Protein AF-A0A846CDT1-F1 (afdb_monomer_lite)

pLDDT: mean 70.58, std 13.63, range [43.28, 93.25]

Sequence (80 aa):
MSCPLNSIGQPSCHITAHPDYPMQKFCATCKQRFPEQKSLGIVQIAIIFFLVILSFSFLQQRLLNKTNSNVEPIHQKVSL

Foldseek 3Di:
DDADADPVRHRPADFAQDPVGSQWTAGPVGRDTDPDPPPCVVVVVVVVVVVVVVVVVVVVVV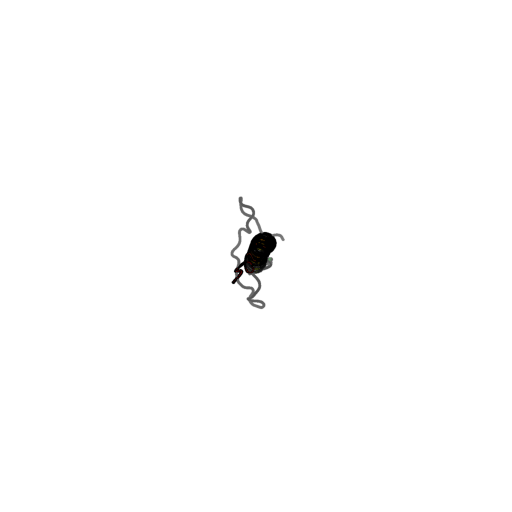VVVVVVVVCDPPPDDDDD

Structure (mmCIF, N/CA/C/O backbone):
data_AF-A0A846CDT1-F1
#
_entry.id   AF-A0A846CDT1-F1
#
loop_
_atom_site.group_PDB
_atom_site.id
_atom_site.type_symbol
_atom_site.label_atom_id
_atom_site.label_alt_id
_atom_site.label_comp_id
_atom_site.label_asym_id
_atom_site.label_entity_id
_atom_site.label_seq_id
_atom_site.pdbx_PDB_ins_code
_atom_site.Cartn_x
_atom_site.Cartn_y
_atom_site.Cartn_z
_atom_site.occupancy
_atom_site.B_iso_or_equiv
_atom_site.auth_seq_id
_atom_site.auth_comp_id
_atom_site.auth_asym_id
_atom_site.auth_atom_id
_atom_site.pdbx_PDB_model_num
ATOM 1 N N . MET A 1 1 ? 20.772 -1.872 -16.274 1.00 55.62 1 MET A N 1
ATOM 2 C CA . MET A 1 1 ? 20.737 -0.394 -16.298 1.00 55.62 1 MET A CA 1
ATOM 3 C C . MET A 1 1 ? 19.457 0.042 -15.609 1.00 55.62 1 MET A C 1
ATOM 5 O O . MET A 1 1 ? 18.417 -0.513 -15.934 1.00 55.62 1 MET A O 1
ATOM 9 N N . SER A 1 2 ? 19.537 0.941 -14.632 1.00 65.88 2 SER A N 1
ATOM 10 C CA . SER A 1 2 ? 18.369 1.473 -13.912 1.00 65.88 2 SER A CA 1
ATOM 11 C C . SER A 1 2 ? 17.630 2.502 -14.775 1.00 65.88 2 SER A C 1
ATOM 13 O O . SER A 1 2 ? 18.276 3.197 -15.562 1.00 65.88 2 SER A O 1
ATOM 15 N N . CYS A 1 3 ? 16.303 2.615 -14.656 1.00 73.06 3 CYS A N 1
ATOM 16 C CA . CYS A 1 3 ? 15.560 3.639 -15.400 1.00 73.06 3 CYS A CA 1
ATOM 17 C C . CYS A 1 3 ? 15.963 5.057 -14.967 1.00 73.06 3 CYS A C 1
ATOM 19 O O . CYS A 1 3 ? 16.090 5.302 -13.764 1.00 73.06 3 CYS A O 1
ATOM 21 N N . PRO A 1 4 ? 16.107 6.005 -15.911 1.00 75.56 4 PRO A N 1
ATOM 22 C CA . PRO A 1 4 ? 16.294 7.408 -15.570 1.00 75.56 4 PRO A CA 1
ATOM 23 C C . PRO A 1 4 ? 15.070 7.907 -14.795 1.00 75.56 4 PRO A C 1
ATOM 25 O O . PRO A 1 4 ? 13.931 7.651 -15.189 1.00 75.56 4 PRO A O 1
ATOM 28 N N . LEU A 1 5 ? 15.308 8.593 -13.681 1.00 80.06 5 LEU A N 1
ATOM 29 C CA . LEU A 1 5 ? 14.271 9.224 -12.868 1.00 80.06 5 LEU A CA 1
ATOM 30 C C . LEU A 1 5 ? 14.151 10.700 -13.265 1.00 80.06 5 LEU A C 1
ATOM 32 O O . LEU A 1 5 ? 15.146 11.329 -13.623 1.00 80.06 5 LEU A O 1
ATOM 36 N N . ASN A 1 6 ? 12.945 11.254 -13.214 1.00 80.69 6 ASN A N 1
ATOM 37 C CA . ASN A 1 6 ? 12.724 12.691 -13.356 1.00 80.69 6 ASN A CA 1
ATOM 38 C C . ASN A 1 6 ? 13.024 13.430 -12.030 1.00 80.69 6 ASN A C 1
ATOM 40 O O . ASN A 1 6 ? 13.335 12.813 -11.009 1.00 80.69 6 ASN A O 1
ATOM 44 N N . SER A 1 7 ? 12.904 14.760 -12.028 1.00 81.88 7 SER A N 1
ATOM 45 C CA . SER A 1 7 ? 13.170 15.618 -10.857 1.00 81.88 7 SER A CA 1
ATOM 46 C C . SER A 1 7 ? 12.268 15.350 -9.645 1.00 81.88 7 SER A C 1
ATOM 48 O O . SER A 1 7 ? 12.593 15.776 -8.541 1.00 81.88 7 SER A O 1
ATOM 50 N N . ILE A 1 8 ? 11.159 14.630 -9.835 1.00 79.81 8 ILE A N 1
ATOM 51 C CA . ILE A 1 8 ? 10.219 14.218 -8.783 1.00 79.81 8 ILE A CA 1
ATOM 52 C C . ILE A 1 8 ? 10.394 12.740 -8.387 1.00 79.81 8 ILE A C 1
ATOM 54 O O . ILE A 1 8 ? 9.551 12.184 -7.686 1.00 79.81 8 ILE A O 1
ATOM 58 N N . GLY A 1 9 ? 11.474 12.085 -8.834 1.00 71.75 9 GLY A N 1
ATOM 59 C CA . GLY A 1 9 ? 11.809 10.707 -8.463 1.00 71.75 9 GLY A CA 1
ATOM 60 C C . GLY A 1 9 ? 10.939 9.632 -9.123 1.00 71.75 9 GLY A C 1
ATOM 61 O O . GLY A 1 9 ? 10.952 8.484 -8.685 1.00 71.75 9 GLY A O 1
ATOM 62 N N . GLN A 1 10 ? 10.183 9.972 -10.168 1.00 71.88 10 GLN A N 1
ATOM 63 C CA . GLN A 1 10 ? 9.404 9.019 -10.959 1.00 71.88 10 GLN A CA 1
ATOM 64 C C . GLN A 1 10 ? 10.207 8.530 -12.172 1.00 71.88 10 GLN A C 1
ATOM 66 O O . GLN A 1 10 ? 10.987 9.296 -12.741 1.00 71.88 10 GLN A O 1
ATOM 71 N N . PRO A 1 11 ? 10.016 7.276 -12.617 1.00 73.06 11 PRO A N 1
ATOM 72 C CA . PRO A 1 11 ? 10.647 6.777 -13.834 1.00 73.06 11 PRO A CA 1
ATOM 73 C C . PRO A 1 11 ? 10.248 7.633 -15.042 1.00 73.06 11 PRO A C 1
ATOM 75 O O . PRO A 1 11 ? 9.076 7.732 -15.400 1.00 73.06 11 PRO A O 1
ATOM 78 N N . SER A 1 12 ? 11.247 8.231 -15.689 1.00 75.75 12 SER A N 1
ATOM 79 C CA . SER A 1 12 ? 11.122 9.065 -16.887 1.00 75.75 12 SER A CA 1
ATOM 80 C C . SER A 1 12 ? 10.978 8.197 -18.137 1.00 75.75 12 SER A C 1
ATOM 82 O O . SER A 1 12 ? 11.738 8.322 -19.099 1.00 75.75 12 SER A O 1
ATOM 84 N N . CYS A 1 13 ? 10.059 7.240 -18.112 1.00 74.75 13 CYS A N 1
ATOM 85 C CA . CYS A 1 13 ? 9.835 6.373 -19.249 1.00 74.75 13 CYS A CA 1
ATOM 86 C C . CYS A 1 13 ? 8.382 5.921 -19.345 1.00 74.75 13 CYS A C 1
ATOM 88 O O . CYS A 1 13 ? 7.651 5.880 -18.357 1.00 74.75 13 CYS A O 1
ATOM 90 N N . HIS A 1 14 ? 7.958 5.603 -20.566 1.00 78.19 14 HIS A N 1
ATOM 91 C CA . HIS A 1 14 ? 6.582 5.223 -20.835 1.00 78.19 14 HIS A CA 1
ATOM 92 C C . HIS A 1 14 ? 6.320 3.805 -20.312 1.00 78.19 14 HIS A C 1
ATOM 94 O O . HIS A 1 14 ? 6.816 2.818 -20.864 1.00 78.19 14 HIS A O 1
ATOM 100 N N . ILE A 1 15 ? 5.567 3.711 -19.214 1.00 76.81 15 ILE A N 1
ATOM 101 C CA . ILE A 1 15 ? 5.184 2.438 -18.607 1.00 76.81 15 ILE A CA 1
ATOM 102 C C . ILE A 1 15 ? 4.031 1.839 -19.416 1.00 76.81 15 ILE A C 1
ATOM 104 O O . ILE A 1 15 ? 2.961 2.427 -19.535 1.00 76.81 15 ILE A O 1
ATOM 108 N N . THR A 1 16 ? 4.256 0.646 -19.953 1.00 75.62 16 THR A N 1
ATOM 109 C CA . THR A 1 16 ? 3.306 -0.131 -20.760 1.00 75.62 16 THR A CA 1
ATOM 110 C C . THR A 1 16 ? 3.070 -1.496 -20.121 1.00 75.62 16 THR A C 1
ATOM 112 O O . THR A 1 16 ? 3.807 -1.905 -19.223 1.00 75.62 16 THR A O 1
ATOM 115 N N . ALA A 1 17 ? 2.030 -2.204 -20.552 1.00 73.25 17 ALA A N 1
ATOM 116 C CA . ALA A 1 17 ? 1.846 -3.600 -20.174 1.00 73.25 17 ALA A CA 1
ATOM 117 C C . ALA A 1 17 ? 2.943 -4.459 -20.828 1.00 73.25 17 ALA A C 1
ATOM 119 O O . ALA A 1 17 ? 3.253 -4.277 -22.007 1.00 73.25 17 ALA A O 1
ATOM 120 N N . HIS A 1 18 ? 3.545 -5.383 -20.075 1.00 74.50 18 HIS A N 1
ATOM 121 C CA . HIS A 1 18 ? 4.507 -6.323 -20.654 1.00 74.50 18 HIS A CA 1
ATOM 122 C C . HIS A 1 18 ? 3.796 -7.252 -21.659 1.00 74.50 18 HIS A C 1
ATOM 124 O O . HIS A 1 18 ? 2.735 -7.777 -21.314 1.00 74.50 18 HIS A O 1
ATOM 130 N N 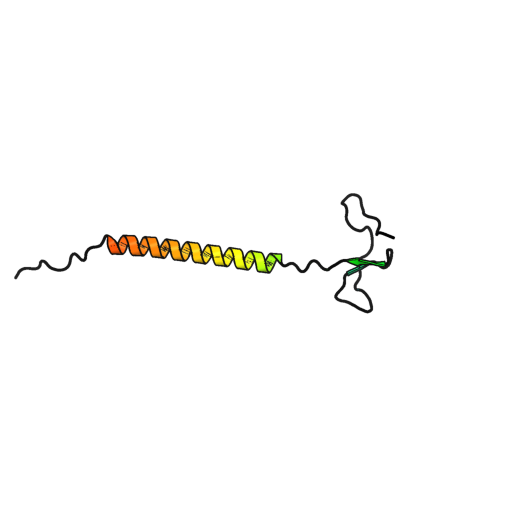. PRO A 1 19 ? 4.366 -7.524 -22.851 1.00 69.69 19 PRO A N 1
ATOM 131 C CA . PRO A 1 19 ? 3.714 -8.345 -23.879 1.00 69.69 19 PRO A CA 1
ATOM 132 C C . PRO A 1 19 ? 3.389 -9.763 -23.389 1.00 69.69 19 PRO A C 1
ATOM 134 O O . PRO A 1 19 ? 2.275 -10.235 -23.576 1.00 69.69 19 PRO A O 1
ATOM 137 N N . ASP A 1 20 ? 4.324 -10.403 -22.680 1.00 77.44 20 ASP A N 1
ATOM 138 C CA . ASP A 1 20 ? 4.111 -11.751 -22.126 1.00 77.44 20 ASP A CA 1
ATOM 139 C C . ASP A 1 20 ? 3.363 -11.769 -20.778 1.00 77.44 20 ASP A C 1
ATOM 141 O O . ASP A 1 20 ? 2.890 -12.813 -20.338 1.00 77.44 20 ASP A O 1
ATOM 145 N N . TYR A 1 21 ? 3.275 -10.625 -20.087 1.00 72.19 21 TYR A N 1
ATOM 146 C CA . TYR A 1 21 ? 2.738 -10.531 -18.723 1.00 72.19 21 TYR A CA 1
ATOM 147 C C . TYR A 1 21 ? 1.958 -9.219 -18.547 1.00 72.19 21 TYR A C 1
ATOM 149 O O . TYR A 1 21 ? 2.448 -8.295 -17.895 1.00 72.19 21 TYR A O 1
ATOM 157 N N . PRO A 1 22 ? 0.731 -9.112 -19.085 1.00 71.31 22 PRO A N 1
ATOM 158 C CA . PRO A 1 22 ? -0.012 -7.849 -19.139 1.00 71.31 22 PRO A CA 1
ATOM 159 C C . PRO A 1 22 ? -0.341 -7.255 -17.759 1.00 71.31 22 PRO A C 1
ATOM 161 O O . PRO A 1 22 ? -0.564 -6.056 -17.639 1.00 71.31 22 PRO A O 1
ATOM 164 N N . MET A 1 23 ? -0.311 -8.081 -16.708 1.00 67.12 23 MET A N 1
ATOM 165 C CA . MET A 1 23 ? -0.491 -7.684 -15.304 1.00 67.12 23 MET A CA 1
ATOM 166 C C . MET A 1 23 ? 0.745 -6.992 -14.699 1.00 67.12 23 MET A C 1
ATOM 168 O O . MET A 1 23 ? 0.742 -6.617 -13.530 1.00 67.12 23 MET A O 1
ATOM 172 N N . GLN A 1 24 ? 1.845 -6.883 -15.448 1.00 70.06 24 GLN A N 1
ATOM 173 C CA . GLN A 1 24 ? 3.072 -6.244 -14.991 1.00 70.06 24 GLN A CA 1
ATOM 174 C C . GLN A 1 24 ? 3.308 -4.960 -15.774 1.00 70.06 24 GLN A C 1
ATOM 176 O O . GLN A 1 24 ? 3.421 -4.955 -17.002 1.00 70.06 24 GLN A O 1
ATOM 181 N N . LYS A 1 25 ? 3.441 -3.865 -15.028 1.00 74.56 25 LYS A N 1
ATOM 182 C CA . LYS A 1 25 ? 3.896 -2.585 -15.558 1.00 74.56 25 LYS A CA 1
ATOM 183 C C . LYS A 1 25 ? 5.363 -2.721 -15.959 1.00 74.56 25 LYS A C 1
ATOM 185 O O . LYS A 1 25 ? 6.204 -3.128 -15.160 1.00 74.56 25 LYS A O 1
ATOM 190 N N . PHE A 1 26 ? 5.680 -2.396 -17.201 1.00 80.88 26 PHE A N 1
ATOM 191 C CA . PHE A 1 26 ? 7.004 -2.570 -17.783 1.00 80.88 26 PHE A CA 1
ATOM 192 C C . PHE A 1 26 ? 7.424 -1.322 -18.546 1.00 80.88 26 PHE A C 1
ATOM 194 O O . PHE A 1 26 ? 6.615 -0.668 -19.201 1.00 80.88 26 PHE A O 1
ATOM 201 N N . CYS A 1 27 ? 8.710 -1.006 -18.495 1.00 80.06 27 CYS A N 1
ATOM 202 C CA . CYS A 1 27 ? 9.275 0.051 -19.309 1.00 80.06 27 CYS A CA 1
ATOM 203 C C . CYS A 1 27 ? 10.259 -0.510 -20.331 1.00 80.06 27 CYS A C 1
ATOM 205 O O . CYS A 1 27 ? 11.331 -0.997 -19.969 1.00 80.06 27 CYS A O 1
ATOM 207 N N . ALA A 1 28 ? 9.910 -0.389 -21.613 1.00 74.44 28 ALA A N 1
ATOM 208 C CA . ALA A 1 28 ? 10.714 -0.897 -22.724 1.00 74.44 28 ALA A CA 1
ATOM 209 C C . ALA A 1 28 ? 12.084 -0.212 -22.835 1.00 74.44 28 ALA A C 1
ATOM 211 O O . ALA A 1 28 ? 13.070 -0.871 -23.156 1.00 74.44 28 ALA A O 1
ATOM 212 N N . THR A 1 29 ? 12.164 1.079 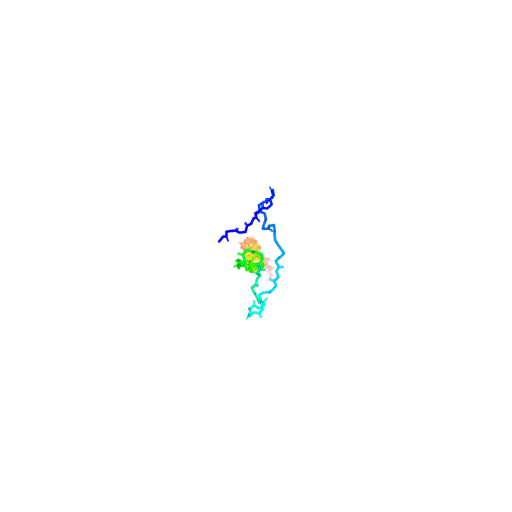-22.498 1.00 76.06 29 THR A N 1
ATOM 213 C CA . THR A 1 29 ? 13.391 1.885 -22.602 1.00 76.06 29 THR A CA 1
ATOM 214 C C . THR A 1 29 ? 14.506 1.391 -21.680 1.00 76.06 29 THR A C 1
ATOM 216 O O . THR A 1 29 ? 15.660 1.325 -22.085 1.00 76.06 29 THR A O 1
ATOM 219 N N . CYS A 1 30 ? 14.173 1.012 -20.446 1.00 77.00 30 CYS A N 1
ATOM 220 C CA . CYS A 1 30 ? 15.138 0.523 -19.451 1.00 77.00 30 CYS A CA 1
ATOM 221 C C . CYS A 1 30 ? 15.001 -0.978 -19.158 1.00 77.00 30 CYS A C 1
ATOM 223 O O . CYS A 1 30 ? 15.715 -1.505 -18.308 1.00 77.00 30 CYS A O 1
ATOM 225 N N . LYS A 1 31 ? 14.091 -1.672 -19.854 1.00 74.88 31 LYS A N 1
ATOM 226 C CA . LYS A 1 31 ? 13.751 -3.090 -19.656 1.00 74.88 31 LYS A CA 1
ATOM 227 C C . LYS A 1 31 ? 13.461 -3.451 -18.193 1.00 74.88 31 LYS A C 1
ATOM 229 O O . LYS A 1 31 ? 13.761 -4.559 -17.751 1.00 74.88 31 LYS A O 1
ATOM 234 N N . GLN A 1 32 ? 12.872 -2.521 -17.442 1.00 75.44 32 GLN A N 1
ATOM 235 C CA . GLN A 1 32 ? 12.602 -2.694 -16.017 1.00 75.44 32 GLN A CA 1
ATOM 236 C C . GLN A 1 32 ? 11.122 -2.988 -15.772 1.00 75.44 32 GLN A C 1
ATOM 238 O O . GLN A 1 32 ? 10.236 -2.387 -16.386 1.00 75.44 32 GLN A O 1
ATOM 243 N N . ARG A 1 33 ? 10.870 -3.927 -14.858 1.00 73.19 33 ARG A N 1
ATOM 244 C CA . ARG A 1 33 ? 9.536 -4.268 -14.362 1.00 73.19 33 ARG A CA 1
ATOM 245 C C . ARG A 1 33 ? 9.237 -3.424 -13.132 1.00 73.19 33 ARG A C 1
ATOM 247 O O . ARG A 1 33 ? 10.076 -3.308 -12.239 1.00 73.19 33 ARG A O 1
ATOM 254 N N . PHE A 1 34 ? 8.040 -2.866 -13.090 1.00 72.38 34 PHE A N 1
ATOM 255 C CA . PHE A 1 34 ? 7.525 -2.128 -11.953 1.00 72.38 34 PHE A CA 1
ATOM 256 C C . PHE A 1 34 ? 6.465 -2.993 -11.283 1.00 72.38 34 PHE A C 1
ATOM 258 O O . PHE A 1 34 ? 5.501 -3.384 -11.950 1.00 72.38 34 PHE A O 1
ATOM 265 N N . PRO A 1 35 ? 6.629 -3.327 -9.992 1.00 64.81 35 PRO A N 1
ATOM 266 C CA . PRO A 1 35 ? 5.572 -4.006 -9.273 1.00 64.81 35 PRO A CA 1
ATOM 267 C C . PRO A 1 35 ? 4.346 -3.099 -9.300 1.00 64.81 35 PRO A C 1
ATOM 269 O O . PRO A 1 35 ? 4.411 -1.921 -8.939 1.00 64.81 35 PRO A O 1
ATOM 272 N N . GLU A 1 36 ? 3.222 -3.640 -9.758 1.00 62.66 36 GLU A N 1
ATOM 273 C CA . GLU A 1 36 ? 1.947 -2.997 -9.513 1.00 62.66 36 GLU A CA 1
ATOM 274 C C . GLU A 1 36 ? 1.786 -2.956 -7.994 1.00 62.66 36 GLU A C 1
ATOM 276 O O . GLU A 1 36 ? 1.693 -4.000 -7.346 1.00 62.66 36 GLU A O 1
ATOM 281 N N . GLN A 1 37 ? 1.833 -1.760 -7.400 1.00 58.53 37 GLN A N 1
ATOM 282 C CA . GLN A 1 37 ? 1.385 -1.600 -6.027 1.00 58.53 37 GLN A CA 1
ATOM 283 C C . GLN A 1 37 ? -0.096 -1.966 -6.020 1.00 58.53 37 GLN A C 1
ATOM 285 O O . GLN A 1 37 ? -0.954 -1.128 -6.295 1.00 58.53 37 GLN A O 1
ATOM 290 N N . LYS A 1 38 ? -0.396 -3.239 -5.738 1.00 55.12 38 LYS A N 1
ATOM 291 C CA . LYS A 1 38 ? -1.731 -3.651 -5.329 1.00 55.12 38 LYS A CA 1
ATOM 292 C C . LYS A 1 38 ? -2.077 -2.757 -4.154 1.00 55.12 38 LYS A C 1
ATOM 294 O O . LYS A 1 38 ? -1.464 -2.860 -3.094 1.00 55.12 38 LYS A O 1
ATOM 299 N N . SER A 1 39 ? -3.013 -1.847 -4.390 1.00 57.59 39 SER A N 1
ATOM 300 C CA . SER A 1 39 ? -3.578 -0.943 -3.399 1.00 57.59 39 SER A CA 1
ATOM 301 C C . SER A 1 39 ? -4.254 -1.772 -2.301 1.00 57.59 39 SER A C 1
ATOM 303 O O . SER A 1 39 ? -5.461 -1.989 -2.288 1.00 57.59 39 SER A O 1
ATOM 305 N N . LEU A 1 40 ? -3.451 -2.281 -1.366 1.00 56.84 40 LEU A N 1
ATOM 306 C CA . LEU A 1 40 ? -3.906 -2.886 -0.114 1.00 56.84 40 LEU A CA 1
ATOM 307 C C . LEU A 1 40 ? -4.533 -1.834 0.811 1.00 56.84 40 LEU A C 1
ATOM 309 O O . LEU A 1 40 ? -5.177 -2.195 1.793 1.00 56.84 40 LEU A O 1
ATOM 313 N N . GLY A 1 41 ? -4.395 -0.546 0.472 1.00 63.00 41 GLY A N 1
ATOM 314 C CA . GLY A 1 41 ? -4.970 0.566 1.219 1.00 63.00 41 GLY A CA 1
ATOM 315 C C . GLY A 1 41 ? -6.482 0.441 1.389 1.00 63.00 41 GLY A C 1
ATOM 316 O O . GLY A 1 41 ? -6.982 0.695 2.475 1.00 63.00 41 GLY A O 1
ATOM 317 N N . ILE A 1 42 ? -7.214 -0.043 0.379 1.00 72.19 42 ILE A N 1
ATOM 318 C CA . ILE A 1 42 ? -8.679 -0.187 0.471 1.00 72.19 42 ILE A CA 1
ATOM 319 C C . ILE A 1 42 ? -9.066 -1.242 1.518 1.00 72.19 42 ILE A C 1
ATOM 321 O O . ILE A 1 42 ? -9.963 -1.018 2.328 1.00 72.19 42 ILE A O 1
ATOM 325 N N . VAL A 1 43 ? -8.355 -2.372 1.545 1.00 78.19 43 VAL A N 1
ATOM 326 C CA . VAL A 1 43 ? -8.598 -3.452 2.515 1.00 78.19 43 VAL A CA 1
ATOM 327 C C . VAL A 1 43 ? -8.242 -2.990 3.929 1.00 78.19 43 VAL A C 1
ATOM 329 O O . VAL A 1 43 ? -8.998 -3.230 4.867 1.00 78.19 43 VAL A O 1
ATOM 332 N N . GLN A 1 44 ? -7.128 -2.271 4.085 1.00 78.94 44 GLN A N 1
ATOM 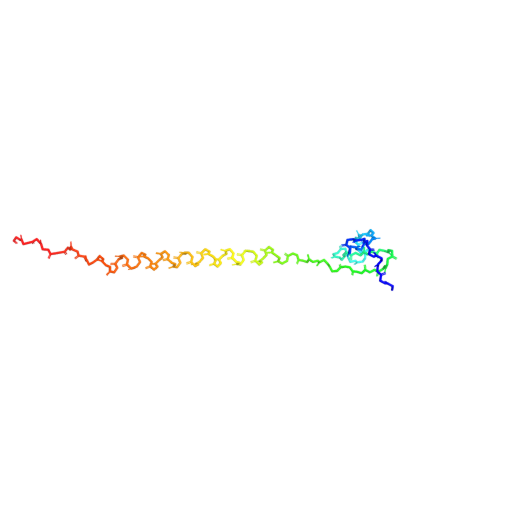333 C CA . GLN A 1 44 ? -6.714 -1.714 5.375 1.00 78.94 44 GLN A CA 1
ATOM 334 C C . GLN A 1 44 ? -7.708 -0.669 5.902 1.00 78.94 44 GLN A C 1
ATOM 336 O O . GLN A 1 44 ? -8.071 -0.715 7.076 1.00 78.94 44 GLN A O 1
ATOM 341 N N . ILE A 1 45 ? -8.208 0.221 5.038 1.00 83.75 45 ILE A N 1
ATOM 342 C CA . ILE A 1 45 ? -9.223 1.222 5.401 1.00 83.75 45 ILE A CA 1
ATOM 343 C C . ILE A 1 45 ? -10.524 0.537 5.838 1.00 83.75 45 ILE A C 1
ATOM 345 O O . ILE A 1 45 ? -11.097 0.920 6.856 1.00 83.75 45 ILE A O 1
ATOM 349 N N . ALA A 1 46 ? -10.962 -0.506 5.126 1.00 87.31 46 ALA A N 1
ATOM 350 C CA . ALA A 1 46 ? -12.162 -1.260 5.488 1.00 87.31 46 ALA A CA 1
ATOM 351 C C . ALA A 1 46 ? -12.039 -1.931 6.869 1.00 87.31 46 ALA A C 1
ATOM 353 O O . ALA A 1 46 ? -12.974 -1.867 7.668 1.00 87.31 46 ALA A O 1
ATOM 354 N N . ILE A 1 47 ? -10.876 -2.519 7.179 1.00 88.88 47 ILE A N 1
ATOM 355 C CA . ILE A 1 47 ? -10.612 -3.142 8.486 1.00 88.88 47 ILE A CA 1
ATOM 356 C C . ILE A 1 47 ? -10.651 -2.096 9.607 1.00 88.88 47 ILE A C 1
ATOM 358 O O . ILE A 1 47 ? -11.312 -2.312 10.624 1.00 88.88 47 ILE A O 1
ATOM 362 N N . ILE A 1 48 ? -9.987 -0.951 9.418 1.00 89.94 48 ILE A N 1
ATOM 363 C CA . ILE A 1 48 ? -9.976 0.136 10.410 1.00 89.94 48 ILE A CA 1
ATOM 364 C C . ILE A 1 48 ? -11.400 0.646 10.651 1.00 89.94 48 ILE A C 1
ATOM 366 O O . ILE A 1 48 ? -11.821 0.779 11.799 1.00 89.94 48 ILE A O 1
ATOM 370 N N . PHE A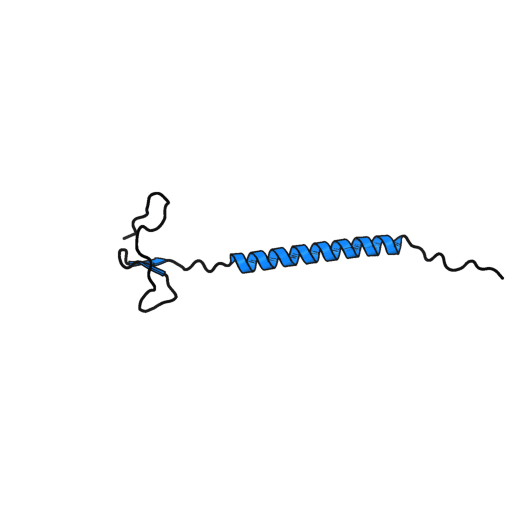 1 49 ? -12.166 0.874 9.583 1.00 91.56 49 PHE A N 1
ATOM 371 C CA . PHE A 1 49 ? -13.540 1.357 9.686 1.00 91.56 49 PHE A CA 1
ATOM 372 C C . PHE A 1 49 ? -14.439 0.380 10.460 1.00 91.56 49 PHE A C 1
ATOM 374 O O . PHE A 1 49 ? -15.208 0.792 11.330 1.00 91.56 49 PHE A O 1
ATOM 381 N N . PHE A 1 50 ? -14.288 -0.924 10.215 1.00 93.25 50 PHE A N 1
ATOM 382 C CA . PHE A 1 50 ? -15.034 -1.961 10.928 1.00 93.25 50 PHE A CA 1
ATOM 383 C C . PHE A 1 50 ? -14.698 -2.005 12.428 1.00 93.25 50 PHE A C 1
ATOM 385 O O . PHE A 1 50 ? -15.600 -2.087 13.264 1.00 93.25 50 PHE A O 1
ATOM 392 N N . LEU A 1 51 ? -13.416 -1.880 12.792 1.00 91.31 51 LEU A N 1
ATOM 393 C CA 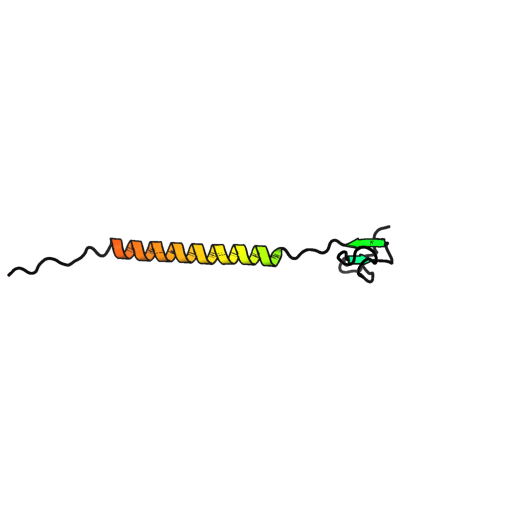. LEU A 1 51 ? -12.988 -1.822 14.197 1.00 91.31 51 LEU A CA 1
ATOM 394 C C . LEU A 1 51 ? -13.535 -0.585 14.923 1.00 91.31 51 LEU A C 1
ATOM 396 O O . LEU A 1 51 ? -13.941 -0.676 16.085 1.00 91.31 51 LEU A O 1
ATOM 400 N N . VAL A 1 52 ? -13.602 0.560 14.238 1.00 92.88 52 VAL A N 1
ATOM 401 C CA . VAL A 1 52 ? -14.203 1.779 14.796 1.00 92.88 52 VAL A CA 1
ATOM 402 C C . VAL A 1 52 ? -15.686 1.543 15.094 1.00 92.88 52 VAL A C 1
ATOM 404 O O . VAL A 1 52 ? -16.115 1.763 16.223 1.00 92.88 52 VAL A O 1
ATOM 407 N N . ILE A 1 53 ? -16.461 0.996 14.155 1.00 91.81 53 ILE A N 1
ATOM 408 C CA . ILE A 1 53 ? -17.890 0.709 14.384 1.00 91.81 53 ILE A CA 1
ATOM 409 C C . ILE A 1 53 ? -18.099 -0.259 15.559 1.00 91.81 53 ILE A C 1
ATOM 411 O O . ILE A 1 53 ? -18.969 -0.026 16.407 1.00 91.81 53 ILE A O 1
ATOM 415 N N . LEU A 1 54 ? -17.298 -1.325 15.645 1.00 89.62 54 LEU A N 1
ATOM 416 C CA . LEU A 1 54 ? -17.389 -2.287 16.747 1.00 89.62 54 LEU A CA 1
ATOM 417 C C . LEU A 1 54 ? -17.087 -1.645 18.104 1.00 89.62 54 LEU A C 1
ATOM 419 O O . LEU A 1 54 ? -17.809 -1.889 19.070 1.00 89.62 54 LEU A O 1
ATOM 423 N N . SER A 1 55 ? -16.061 -0.795 18.183 1.00 88.00 55 SER A N 1
ATOM 424 C CA . SER A 1 55 ? -15.709 -0.108 19.432 1.00 88.00 55 SER A CA 1
ATOM 425 C C . SER A 1 55 ? -16.793 0.878 19.885 1.00 88.00 55 SER A C 1
ATOM 427 O O . SER A 1 55 ? -17.135 0.902 21.069 1.00 88.00 55 SER A O 1
ATOM 429 N N . PHE A 1 56 ? -17.415 1.610 18.954 1.00 86.31 56 PHE A N 1
ATOM 430 C CA . PHE A 1 56 ? -18.575 2.456 19.251 1.00 86.31 56 PHE A CA 1
ATOM 431 C C . PHE A 1 56 ? -19.778 1.640 19.735 1.00 86.31 56 PHE A C 1
ATOM 433 O O . PHE A 1 56 ? -20.408 2.004 20.730 1.00 86.31 56 PHE A O 1
ATOM 440 N N . SER A 1 57 ? -20.067 0.515 19.079 1.00 84.69 57 SER A N 1
ATOM 441 C CA . SER A 1 57 ? -21.176 -0.371 19.455 1.00 84.69 57 SER A CA 1
ATOM 442 C C . SER A 1 57 ? -20.979 -0.954 20.859 1.00 84.69 57 SER A C 1
ATOM 444 O O . SER A 1 57 ? -21.900 -0.951 21.676 1.00 84.69 57 SER A O 1
ATOM 446 N N . PHE A 1 58 ? -19.757 -1.383 21.180 1.00 81.50 58 PHE A N 1
ATOM 447 C CA . PHE A 1 58 ? -19.408 -1.898 22.503 1.00 81.50 58 PHE A CA 1
ATOM 448 C C . PHE A 1 58 ? -19.500 -0.821 23.595 1.00 81.50 58 PHE A C 1
ATOM 450 O O . PHE A 1 58 ? -19.977 -1.084 24.702 1.00 81.50 58 PHE A O 1
ATOM 457 N N . LEU A 1 59 ? -19.083 0.412 23.289 1.00 79.69 59 LEU A N 1
ATOM 458 C CA . LEU A 1 59 ? -19.188 1.535 24.219 1.00 79.69 59 LEU A CA 1
ATOM 459 C C . LEU A 1 59 ? -20.654 1.892 24.509 1.00 79.69 59 LEU A C 1
ATOM 461 O O . LEU A 1 59 ? -21.021 2.056 25.672 1.00 79.69 59 LEU A O 1
ATOM 465 N N . GLN A 1 60 ? -21.497 1.945 23.475 1.00 75.56 60 GLN A N 1
ATOM 466 C CA . GLN A 1 60 ? -22.944 2.163 23.603 1.00 75.56 60 GLN A CA 1
ATOM 467 C C . GLN A 1 60 ? -23.602 1.084 24.470 1.00 75.56 60 GLN A C 1
ATOM 469 O O . GLN A 1 60 ? -24.348 1.405 25.395 1.00 75.56 60 GLN A O 1
ATOM 474 N N . GLN A 1 61 ? -23.267 -0.190 24.249 1.00 75.69 61 GLN A N 1
ATOM 475 C CA . GLN A 1 61 ? -23.768 -1.293 25.072 1.00 75.69 61 GLN A CA 1
ATOM 476 C C . GLN A 1 61 ? -23.337 -1.170 26.536 1.00 75.69 61 GLN A C 1
ATOM 478 O O . GLN A 1 61 ? -24.159 -1.369 27.427 1.00 75.69 61 GLN A O 1
ATOM 483 N N . ARG A 1 62 ? -22.082 -0.797 26.820 1.00 74.94 62 ARG A N 1
ATOM 484 C CA . ARG A 1 62 ? -21.637 -0.560 28.205 1.00 74.94 62 ARG A CA 1
ATOM 485 C C . ARG A 1 62 ? -22.383 0.588 28.873 1.00 74.94 62 ARG A C 1
ATOM 487 O O . ARG A 1 62 ? -22.708 0.477 30.053 1.00 74.94 62 ARG A O 1
ATOM 494 N N . LEU A 1 63 ? -22.647 1.673 28.148 1.00 70.62 63 LEU A N 1
ATOM 495 C CA . LEU A 1 63 ? -23.406 2.805 28.677 1.00 70.62 63 LEU A CA 1
ATOM 496 C C . LEU A 1 63 ? -24.860 2.411 28.966 1.00 70.62 63 LEU A C 1
ATOM 498 O O . LEU A 1 63 ? -25.329 2.652 30.075 1.00 70.62 63 LEU A O 1
ATOM 502 N N . LEU A 1 64 ? -25.521 1.714 28.036 1.00 65.25 64 LEU A N 1
ATOM 503 C CA . LEU A 1 64 ? -26.880 1.189 28.220 1.00 65.25 64 LEU A CA 1
ATOM 504 C C . LEU A 1 64 ? -26.976 0.169 29.363 1.00 65.25 64 LEU A C 1
ATOM 506 O O . LEU A 1 64 ? -27.958 0.145 30.108 1.00 65.25 64 LEU A O 1
ATOM 510 N N . ASN A 1 65 ? -25.960 -0.676 29.534 1.00 61.91 65 ASN A N 1
ATOM 511 C CA . ASN A 1 65 ? -25.938 -1.650 30.622 1.00 61.91 65 ASN A CA 1
ATOM 512 C C . ASN A 1 65 ? -25.679 -0.965 31.979 1.00 61.91 65 ASN A C 1
ATOM 514 O O . ASN A 1 65 ? -26.273 -1.331 32.990 1.00 61.91 65 ASN A O 1
ATOM 518 N N . LYS A 1 66 ? -24.865 0.101 32.004 1.00 58.47 66 LYS A N 1
ATOM 519 C CA . LYS A 1 66 ? -24.635 0.921 33.205 1.00 58.47 66 LYS A CA 1
ATOM 520 C C . LYS A 1 66 ? -25.878 1.712 33.630 1.00 58.47 66 LYS A C 1
ATOM 522 O O . LYS A 1 66 ? -26.088 1.889 34.831 1.00 58.47 66 LYS A O 1
ATOM 527 N N . THR A 1 67 ? -26.705 2.163 32.683 1.00 57.50 67 THR A N 1
ATOM 528 C CA . THR A 1 67 ? -27.997 2.798 32.991 1.00 57.50 67 THR A CA 1
ATOM 529 C C . THR A 1 67 ? -29.024 1.785 33.485 1.00 57.50 67 THR A C 1
ATOM 531 O O . THR A 1 67 ? -29.677 2.057 34.484 1.00 57.50 67 THR A O 1
ATOM 534 N N . ASN A 1 68 ? -29.118 0.594 32.880 1.00 53.44 68 ASN A N 1
ATOM 535 C CA . ASN A 1 68 ? -30.017 -0.457 33.380 1.00 53.44 68 ASN A CA 1
ATOM 536 C C . ASN A 1 68 ? -29.625 -0.943 34.782 1.00 53.44 68 ASN A C 1
ATOM 538 O O . ASN A 1 68 ? -30.494 -1.200 35.603 1.00 53.44 68 ASN A O 1
ATOM 542 N N . SER A 1 69 ? -28.331 -0.987 35.103 1.00 52.38 69 SER A N 1
ATOM 543 C CA . SER A 1 69 ? -27.872 -1.377 36.442 1.00 52.38 69 SER A CA 1
ATOM 544 C C . SER A 1 69 ? -28.086 -0.303 37.525 1.00 52.38 69 SER A C 1
ATOM 546 O O . SER A 1 69 ? -27.886 -0.605 38.696 1.00 52.38 69 SER A O 1
ATOM 548 N N . ASN A 1 70 ? -28.461 0.933 37.159 1.00 47.72 70 ASN A N 1
ATOM 549 C CA . ASN A 1 70 ? -28.867 1.996 38.098 1.00 47.72 70 ASN A CA 1
ATOM 550 C C . ASN A 1 70 ? -30.389 2.191 38.170 1.00 47.72 70 ASN A C 1
ATOM 552 O O . ASN A 1 70 ? -30.865 2.953 39.007 1.00 47.72 70 ASN A O 1
ATOM 556 N N . VAL A 1 71 ? -31.155 1.523 37.306 1.00 50.28 71 VAL A N 1
ATOM 557 C CA . VAL A 1 71 ? -32.613 1.479 37.399 1.00 50.28 71 VAL A CA 1
ATOM 558 C C . VAL A 1 71 ? -32.967 0.172 38.096 1.00 50.28 71 VAL A C 1
ATOM 560 O O . VAL A 1 71 ? -33.309 -0.831 37.476 1.00 50.28 71 VAL A O 1
ATOM 563 N N . GLU A 1 72 ? -32.834 0.184 39.421 1.00 46.62 72 GLU A N 1
ATOM 564 C CA . GLU A 1 72 ? -33.548 -0.755 40.281 1.00 46.62 72 GLU A CA 1
ATOM 565 C C . GLU A 1 72 ? -35.041 -0.699 39.892 1.00 46.62 72 GLU A C 1
ATOM 567 O O . GLU A 1 72 ? -35.579 0.403 39.722 1.00 46.62 72 GLU A O 1
ATOM 572 N N . PRO A 1 73 ? -35.728 -1.834 39.666 1.00 44.28 73 PRO A N 1
ATOM 573 C CA . PRO A 1 73 ? -37.136 -1.808 39.308 1.00 44.28 73 PRO A CA 1
ATOM 574 C C . PRO A 1 73 ? -37.946 -1.279 40.497 1.00 44.28 73 PRO A C 1
ATOM 576 O O . PRO A 1 73 ? -38.260 -2.008 41.435 1.00 44.28 73 PRO A O 1
ATOM 579 N N . ILE A 1 74 ? -38.334 -0.003 40.439 1.00 49.91 74 ILE A N 1
ATOM 580 C CA . ILE A 1 74 ? -39.368 0.585 41.298 1.00 49.91 74 ILE A CA 1
ATOM 581 C C . ILE A 1 74 ? -40.722 0.024 40.838 1.00 49.91 74 ILE A C 1
ATOM 583 O O . ILE A 1 74 ? -41.537 0.712 40.237 1.00 49.91 74 ILE A O 1
ATOM 587 N N . HIS A 1 75 ? -40.960 -1.261 41.074 1.00 47.25 75 HIS A N 1
ATOM 588 C CA . HIS A 1 75 ? -42.268 -1.885 40.917 1.00 47.25 75 HIS A CA 1
ATOM 589 C C . HIS A 1 75 ? -42.437 -2.977 41.972 1.00 47.25 75 HIS A C 1
ATOM 591 O O . HIS A 1 75 ? -42.341 -4.155 41.664 1.00 47.25 75 HIS A O 1
ATOM 597 N N . GLN A 1 76 ? -42.700 -2.574 43.220 1.00 46.91 76 GLN A N 1
ATOM 598 C CA . GLN A 1 76 ? -43.688 -3.229 44.096 1.00 46.91 76 GLN A CA 1
ATOM 599 C C . GLN A 1 76 ? -43.786 -2.516 45.453 1.00 46.91 76 GLN A C 1
ATOM 601 O O . GLN A 1 76 ? -43.224 -2.939 46.455 1.00 46.91 76 GLN A O 1
ATOM 606 N N . LYS A 1 77 ? -44.557 -1.428 45.497 1.00 43.28 77 LYS A N 1
ATOM 607 C CA . LYS A 1 77 ? -45.288 -1.002 46.700 1.00 43.28 77 LYS A CA 1
ATOM 608 C C . LYS A 1 77 ? -46.612 -0.396 46.250 1.00 43.28 77 LYS A C 1
ATOM 610 O O . LYS A 1 77 ? -46.754 0.814 46.141 1.00 43.28 77 LYS A O 1
ATOM 615 N N . VAL A 1 78 ? -47.573 -1.264 45.955 1.00 44.41 78 VAL A N 1
ATOM 616 C CA . VAL A 1 78 ? -48.990 -0.905 46.032 1.00 44.41 78 VAL A CA 1
ATOM 617 C C . VAL A 1 78 ? -49.579 -1.844 47.071 1.00 44.41 78 VAL A C 1
ATOM 619 O O . VAL A 1 78 ? -49.855 -3.005 46.787 1.00 44.41 78 VAL A O 1
ATOM 622 N N . SER A 1 79 ? -49.640 -1.350 48.307 1.00 43.31 79 SER A N 1
ATOM 623 C CA . SER A 1 79 ? -50.496 -1.907 49.346 1.00 43.31 79 SER A CA 1
ATOM 624 C C . SER A 1 79 ? -51.945 -1.681 48.933 1.00 43.31 79 SER A C 1
ATOM 626 O O . SER A 1 79 ? -52.333 -0.533 48.706 1.00 43.31 79 SER A O 1
ATOM 628 N N . LEU A 1 80 ? -52.731 -2.752 48.888 1.00 43.75 80 LEU A N 1
ATOM 629 C CA . LEU A 1 80 ? -54.140 -2.713 49.261 1.00 43.75 80 LEU A CA 1
ATOM 630 C C . LEU A 1 80 ? -54.500 -4.027 49.951 1.00 43.75 80 LEU A C 1
ATOM 632 O O . LEU A 1 80 ? -54.068 -5.081 49.431 1.00 43.75 80 LEU A O 1
#

Radius of gyration: 30.03 Å; chains: 1; bounding box: 75×27×73 Å

Secondary structure (DSSP, 8-state):
-PPPB-TTSSB-S-EEE-SS-TTSEEETTTTEEE-----THHHHHHHHHHHHHHHHHHHHHHHHHHHHTT----------